Protein AF-A0A7V7FPN8-F1 (afdb_monomer_lite)

Secondary structure (DSSP, 8-state):
-----HHHHHHHHHHHHHHHHTPPTTSPPPEEESSS-EEEHHHHHHHTTT--SBPPHHHHHHHHHHSPTTHHHHS---TT-BHHHHHHHHHHHHHHSPPPP--

Structure (mmCIF, N/CA/C/O backbone):
data_AF-A0A7V7FPN8-F1
#
_entry.id   AF-A0A7V7FPN8-F1
#
loop_
_atom_site.group_PDB
_atom_site.id
_atom_site.type_symbol
_atom_site.label_atom_id
_atom_site.label_alt_id
_atom_site.label_comp_id
_atom_site.label_asym_id
_atom_site.label_entity_id
_atom_site.label_seq_id
_atom_site.pdbx_PDB_ins_code
_atom_site.Cartn_x
_atom_site.Cartn_y
_atom_site.Cartn_z
_atom_site.occupancy
_atom_site.B_iso_or_equiv
_atom_s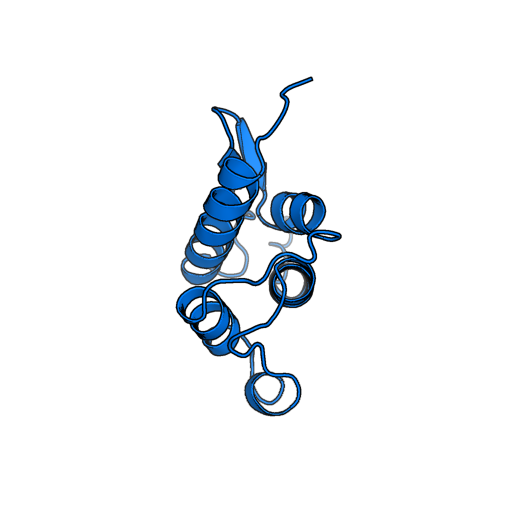ite.auth_seq_id
_atom_site.auth_comp_id
_atom_site.auth_asym_id
_atom_site.auth_atom_id
_atom_site.pdbx_PDB_model_num
ATOM 1 N N . MET A 1 1 ? -18.855 3.146 -14.720 1.00 45.28 1 MET A N 1
ATOM 2 C CA . MET A 1 1 ? -17.570 2.492 -14.406 1.00 45.28 1 MET A CA 1
ATOM 3 C C . MET A 1 1 ? -16.512 3.558 -14.604 1.00 45.28 1 MET A C 1
ATOM 5 O O . MET A 1 1 ? -16.366 3.995 -15.738 1.00 45.28 1 MET A O 1
ATOM 9 N N . SER A 1 2 ? -15.889 4.063 -13.538 1.00 53.88 2 SER A N 1
ATOM 10 C CA . SER A 1 2 ? -14.745 4.967 -13.705 1.00 53.88 2 SER A CA 1
ATOM 11 C C . SER A 1 2 ? -13.583 4.154 -14.253 1.00 53.88 2 SER A C 1
ATOM 13 O O . SER A 1 2 ? -13.233 3.115 -13.698 1.00 53.88 2 SER A O 1
ATOM 15 N N . VAL A 1 3 ? -13.048 4.582 -15.391 1.00 65.38 3 VAL A N 1
ATOM 16 C CA . VAL A 1 3 ? -11.806 4.038 -15.933 1.00 65.38 3 VAL A CA 1
ATOM 17 C C . VAL A 1 3 ? -10.692 4.746 -15.179 1.00 65.38 3 VAL A C 1
ATOM 19 O O . VAL A 1 3 ? -10.529 5.950 -15.339 1.00 65.38 3 VAL A O 1
ATOM 22 N N . HIS A 1 4 ? -9.979 4.025 -14.319 1.00 67.69 4 HIS A N 1
ATOM 23 C CA . HIS A 1 4 ? -8.758 4.544 -13.711 1.00 67.69 4 HIS A CA 1
ATOM 24 C C . HIS A 1 4 ? -7.639 4.448 -14.738 1.00 67.69 4 HIS A C 1
ATOM 26 O O . HIS A 1 4 ? -7.491 3.414 -15.401 1.00 67.69 4 HIS A O 1
ATOM 32 N N . THR A 1 5 ? -6.874 5.521 -14.896 1.00 84.31 5 THR A N 1
ATOM 33 C CA . THR A 1 5 ? -5.652 5.455 -15.686 1.00 84.31 5 THR A CA 1
ATOM 34 C C . THR A 1 5 ? -4.562 4.746 -14.885 1.00 84.31 5 THR A C 1
ATOM 36 O O . THR A 1 5 ? -4.654 4.586 -13.667 1.00 84.31 5 THR A O 1
ATOM 39 N N . LEU A 1 6 ? -3.519 4.288 -15.575 1.00 85.06 6 LEU A N 1
ATOM 40 C CA . LEU A 1 6 ? -2.383 3.659 -14.910 1.00 85.06 6 LEU A CA 1
ATOM 41 C C . LEU A 1 6 ? -1.643 4.651 -13.995 1.00 85.06 6 LEU A C 1
ATOM 43 O O . LEU A 1 6 ? -1.211 4.253 -12.920 1.00 85.06 6 LEU A O 1
ATOM 47 N N . SER A 1 7 ? -1.573 5.933 -14.378 1.00 87.56 7 SER A N 1
ATOM 48 C CA . SER A 1 7 ? -1.018 6.988 -13.523 1.00 87.56 7 SER A CA 1
ATOM 49 C C . SER A 1 7 ? -1.845 7.188 -12.257 1.00 87.56 7 SER A C 1
ATOM 51 O O . SER A 1 7 ? -1.267 7.196 -11.179 1.00 87.56 7 SER A O 1
ATOM 53 N N . ASP A 1 8 ? -3.181 7.209 -12.350 1.00 91.00 8 ASP A N 1
ATOM 54 C CA . ASP A 1 8 ? -4.033 7.369 -11.157 1.00 91.00 8 ASP A CA 1
ATOM 55 C C . ASP A 1 8 ? -3.814 6.220 -10.158 1.00 91.00 8 ASP A C 1
ATOM 57 O O . ASP A 1 8 ? -3.871 6.403 -8.944 1.00 91.00 8 ASP A O 1
ATOM 61 N N . LEU A 1 9 ? -3.563 5.005 -10.660 1.00 92.12 9 LEU A N 1
ATOM 62 C CA . LEU A 1 9 ? -3.266 3.840 -9.825 1.00 92.12 9 LEU A CA 1
ATOM 63 C C . LEU A 1 9 ? -1.869 3.899 -9.196 1.00 92.12 9 LEU A C 1
ATOM 65 O O . LEU A 1 9 ? -1.684 3.387 -8.093 1.00 92.12 9 LEU A O 1
ATOM 69 N N . TRP A 1 10 ? -0.889 4.483 -9.884 1.00 93.50 10 TRP A N 1
ATOM 70 C CA . TRP A 1 10 ? 0.448 4.682 -9.333 1.00 93.50 10 TRP A CA 1
ATOM 71 C C . TRP A 1 10 ? 0.448 5.739 -8.233 1.00 93.50 10 TRP A C 1
ATOM 73 O O . TRP A 1 10 ? 0.959 5.458 -7.148 1.00 93.50 10 TRP A O 1
ATOM 83 N N . ASP A 1 11 ? -0.174 6.889 -8.494 1.00 94.19 11 ASP A N 1
ATOM 84 C CA . ASP A 1 11 ? -0.258 8.011 -7.556 1.00 94.19 11 ASP A CA 1
ATOM 85 C C . ASP A 1 11 ? -1.046 7.600 -6.307 1.00 94.19 11 ASP A C 1
ATOM 87 O O . ASP A 1 11 ? -0.540 7.677 -5.191 1.00 94.19 11 ASP A O 1
ATOM 91 N N . SER A 1 12 ? -2.222 6.990 -6.486 1.00 95.94 12 SER A N 1
ATOM 92 C CA . SER A 1 12 ? -3.026 6.524 -5.347 1.00 95.94 12 SER A CA 1
ATOM 93 C C . SER A 1 12 ? -2.345 5.442 -4.509 1.00 95.94 12 SER A C 1
ATOM 95 O O . SER A 1 12 ? -2.604 5.333 -3.307 1.00 95.94 12 SER A O 1
ATOM 97 N N . PHE A 1 13 ? -1.474 4.618 -5.102 1.00 97.12 13 PHE A N 1
ATOM 98 C CA . PHE A 1 13 ? -0.691 3.661 -4.327 1.00 97.12 13 PHE A CA 1
ATOM 99 C C . PHE A 1 13 ? 0.395 4.353 -3.499 1.00 97.12 13 PHE A C 1
ATOM 101 O O . PHE A 1 13 ? 0.626 3.937 -2.365 1.00 97.12 13 PHE A O 1
ATOM 108 N N . GLN A 1 14 ? 1.020 5.409 -4.023 1.00 96.69 14 GLN A N 1
ATOM 109 C CA . GLN A 1 14 ? 1.942 6.237 -3.249 1.00 96.69 14 GLN A CA 1
ATOM 110 C C . GLN A 1 14 ? 1.218 6.924 -2.084 1.00 96.69 14 GLN A C 1
ATOM 112 O O . GLN A 1 14 ? 1.634 6.757 -0.938 1.00 96.69 14 GLN A O 1
ATOM 117 N N . ASP A 1 15 ? 0.074 7.558 -2.347 1.00 97.25 15 ASP A N 1
ATOM 118 C CA . ASP A 1 15 ? -0.761 8.178 -1.311 1.00 97.25 15 ASP A CA 1
ATOM 119 C C . ASP A 1 15 ? -1.183 7.157 -0.244 1.00 97.25 15 ASP A C 1
ATOM 121 O O . ASP A 1 15 ? -1.261 7.463 0.943 1.00 97.25 15 ASP A O 1
ATOM 125 N N . SER A 1 16 ? -1.422 5.904 -0.646 1.00 97.88 16 SER A N 1
ATOM 126 C CA . SER A 1 16 ? -1.775 4.826 0.285 1.00 97.88 16 SER A CA 1
ATOM 127 C C . SER A 1 16 ? -0.630 4.453 1.229 1.00 97.88 16 SER A C 1
ATOM 129 O O . SER A 1 16 ? -0.885 4.086 2.377 1.00 97.88 16 SER A O 1
ATOM 131 N N . VAL A 1 17 ? 0.623 4.510 0.762 1.00 97.56 17 VAL A N 1
ATOM 132 C CA . VAL A 1 17 ? 1.810 4.266 1.598 1.00 97.56 17 VAL A CA 1
ATOM 133 C C . VAL A 1 17 ? 1.989 5.406 2.597 1.00 97.56 17 VAL A C 1
ATOM 135 O O . VAL A 1 17 ? 2.191 5.141 3.783 1.00 97.56 17 VAL A O 1
ATOM 138 N N . GLU A 1 18 ? 1.841 6.653 2.148 1.00 96.75 18 GLU A N 1
ATOM 139 C CA . GLU A 1 18 ? 1.895 7.825 3.024 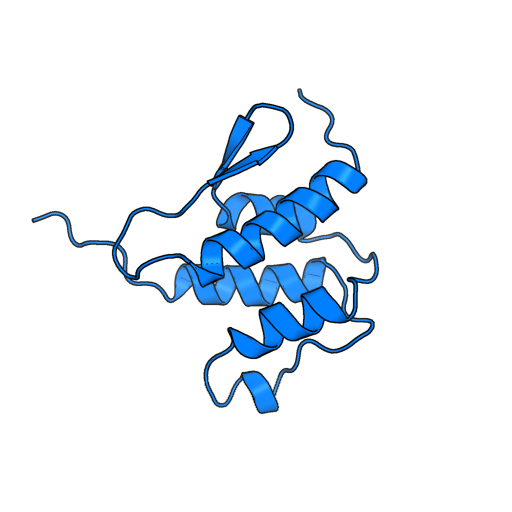1.00 96.75 18 GLU A CA 1
ATOM 140 C C . GLU A 1 18 ? 0.781 7.782 4.079 1.00 96.75 18 GLU A C 1
ATOM 142 O O . GLU A 1 18 ? 1.062 7.878 5.276 1.00 96.75 18 GLU A O 1
ATOM 147 N N . ALA A 1 19 ? -0.464 7.534 3.662 1.00 96.88 19 ALA A N 1
ATOM 148 C CA . ALA A 1 19 ? -1.613 7.438 4.556 1.00 96.88 19 ALA A CA 1
ATOM 149 C C . ALA A 1 19 ? -1.442 6.324 5.597 1.00 96.88 19 ALA A C 1
ATOM 151 O O . ALA A 1 19 ? -1.768 6.529 6.763 1.00 96.88 19 ALA A O 1
ATOM 152 N N . TYR A 1 20 ? -0.887 5.169 5.208 1.00 96.25 20 TYR A N 1
ATOM 153 C CA . TYR A 1 20 ? -0.533 4.117 6.162 1.00 96.25 20 TYR A CA 1
ATOM 154 C C . TYR A 1 20 ? 0.535 4.585 7.159 1.00 96.25 20 TYR A C 1
ATOM 156 O O . TYR A 1 20 ? 0.409 4.315 8.347 1.00 96.25 20 TYR A O 1
ATOM 164 N N . SER A 1 21 ? 1.575 5.296 6.709 1.00 94.62 21 SER A N 1
ATOM 165 C CA . SER A 1 21 ? 2.656 5.757 7.596 1.00 94.62 21 SER A CA 1
ATOM 166 C C . SER A 1 21 ? 2.179 6.716 8.694 1.00 94.62 21 SER A C 1
ATOM 168 O O . SER A 1 21 ? 2.783 6.785 9.763 1.00 94.62 21 SER A O 1
ATOM 170 N N . MET A 1 22 ? 1.087 7.438 8.431 1.00 94.44 22 MET A N 1
ATOM 171 C CA . MET A 1 22 ? 0.455 8.373 9.360 1.00 94.44 22 MET A CA 1
ATOM 172 C C . MET A 1 22 ? -0.712 7.751 10.136 1.00 94.44 22 MET A C 1
ATOM 174 O O . MET A 1 22 ? -1.319 8.427 10.968 1.00 94.44 22 MET A O 1
ATOM 178 N N . TRP A 1 23 ? -1.061 6.494 9.851 1.00 94.12 23 TRP A N 1
ATOM 179 C CA . TRP A 1 23 ? -2.213 5.843 10.452 1.00 94.12 23 TRP A CA 1
ATOM 180 C C . TRP A 1 23 ? -1.921 5.437 11.898 1.00 94.12 23 TRP A C 1
ATOM 182 O O . TRP A 1 23 ? -0.936 4.763 12.191 1.00 94.12 23 TRP A O 1
ATOM 192 N N . GLU A 1 24 ? -2.802 5.850 12.807 1.00 90.12 24 GLU A N 1
ATOM 193 C CA . GLU A 1 24 ? -2.776 5.424 14.201 1.00 90.12 24 GLU A CA 1
ATOM 194 C C . GLU A 1 24 ? -3.469 4.064 14.371 1.00 90.12 24 GLU A C 1
ATOM 196 O O . GLU A 1 24 ? -4.647 3.899 14.026 1.00 90.12 24 GLU A O 1
ATOM 201 N N . ASP A 1 25 ? -2.741 3.098 14.932 1.00 85.25 25 ASP A N 1
ATOM 202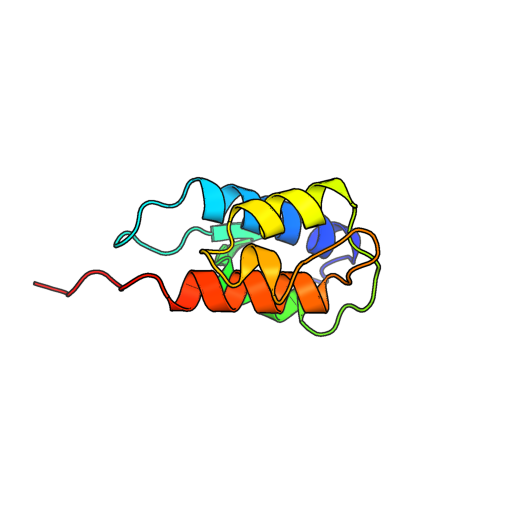 C CA . ASP A 1 25 ? -3.242 1.752 15.211 1.00 85.25 25 ASP A CA 1
ATOM 203 C C . ASP A 1 25 ? -4.554 1.780 16.013 1.00 85.25 25 ASP A C 1
ATOM 205 O O . ASP A 1 25 ? -4.725 2.546 16.962 1.00 85.25 25 ASP A O 1
ATOM 209 N N . GLY A 1 26 ? -5.494 0.905 15.649 1.00 80.56 26 GLY A N 1
ATOM 210 C CA . GLY A 1 26 ? -6.795 0.813 16.317 1.00 80.56 26 GLY A CA 1
ATOM 211 C C . GLY A 1 26 ? -7.802 1.892 15.911 1.00 80.56 26 GLY A C 1
ATOM 212 O O . GLY A 1 26 ? -8.910 1.915 16.444 1.00 80.56 26 GLY A O 1
ATOM 213 N N . THR A 1 27 ? -7.471 2.760 14.952 1.00 88.06 27 THR A N 1
ATOM 214 C CA . THR A 1 27 ? -8.437 3.684 14.338 1.00 88.06 27 THR A CA 1
ATOM 215 C C . THR A 1 27 ? -8.990 3.126 13.019 1.00 88.06 27 THR A C 1
ATOM 217 O O . THR A 1 27 ? -8.622 2.038 12.578 1.00 88.06 27 THR A O 1
ATOM 220 N N . VAL A 1 28 ? -9.943 3.828 12.398 1.00 91.31 28 VAL A N 1
ATOM 221 C CA . VAL A 1 28 ? -10.539 3.409 11.116 1.00 91.31 28 VAL A CA 1
ATOM 222 C C . VAL A 1 28 ? -9.488 3.448 10.005 1.00 91.31 28 VAL A C 1
ATOM 224 O O . VAL A 1 28 ? -8.683 4.372 9.956 1.00 91.31 28 VAL A O 1
ATOM 227 N N . GLU A 1 29 ? -9.529 2.465 9.100 1.00 94.56 29 GLU A N 1
ATOM 228 C CA . GLU A 1 29 ? -8.648 2.405 7.929 1.00 94.56 29 GLU A CA 1
ATOM 229 C C . GLU A 1 29 ? -8.728 3.696 7.095 1.00 94.56 29 GLU A C 1
ATOM 231 O O . GLU A 1 29 ? -9.833 4.085 6.698 1.00 94.56 29 GLU A O 1
ATOM 236 N N . PRO A 1 30 ? -7.589 4.349 6.791 1.00 96.25 30 PRO A N 1
ATOM 237 C CA . PRO A 1 30 ? -7.588 5.553 5.984 1.00 96.25 30 PRO A CA 1
ATOM 238 C C . PRO A 1 30 ? -7.992 5.240 4.540 1.00 96.25 30 PRO A C 1
ATOM 240 O O . PRO A 1 30 ? -7.812 4.131 4.020 1.00 96.25 30 PRO A O 1
ATOM 243 N N . ALA A 1 31 ? -8.529 6.256 3.879 1.00 97.25 31 ALA A N 1
ATOM 244 C CA . ALA A 1 31 ? -8.881 6.225 2.472 1.00 97.25 31 ALA A CA 1
ATOM 245 C C . ALA A 1 31 ? -8.111 7.311 1.719 1.00 97.25 31 ALA A C 1
ATOM 247 O O . ALA A 1 31 ? -7.771 8.346 2.286 1.00 97.25 31 ALA A O 1
ATOM 248 N N . VAL A 1 32 ? -7.854 7.062 0.439 1.00 97.25 32 VAL A N 1
ATOM 249 C CA . VAL A 1 32 ? -7.246 8.026 -0.486 1.00 97.25 32 VAL A CA 1
ATOM 250 C C . VAL A 1 32 ? -8.235 8.370 -1.590 1.00 97.25 32 VAL A C 1
ATOM 252 O O . VAL A 1 32 ? -9.108 7.559 -1.918 1.00 97.25 32 VAL A O 1
ATOM 255 N N . ASP A 1 33 ? -8.116 9.565 -2.161 1.00 94.62 33 ASP A N 1
ATOM 256 C CA . ASP A 1 33 ? -8.931 9.956 -3.306 1.00 94.62 33 ASP A CA 1
ATOM 257 C C . ASP A 1 33 ? -8.390 9.316 -4.586 1.00 94.62 33 ASP A C 1
ATOM 259 O O . ASP A 1 33 ? -7.220 9.459 -4.927 1.00 94.62 33 ASP A O 1
ATOM 263 N N . ILE A 1 34 ? -9.254 8.617 -5.318 1.00 93.62 34 ILE A N 1
ATOM 264 C CA . ILE A 1 34 ? -8.964 8.172 -6.679 1.00 93.62 34 ILE A CA 1
ATOM 265 C C . ILE A 1 34 ? -10.043 8.730 -7.594 1.00 93.62 34 ILE A C 1
ATOM 267 O O . ILE A 1 34 ? -11.135 8.165 -7.705 1.00 93.62 34 ILE A O 1
ATOM 271 N N . ASN A 1 35 ? -9.720 9.820 -8.288 1.00 88.56 35 ASN A N 1
ATOM 272 C CA . ASN A 1 35 ? -10.625 10.499 -9.216 1.00 88.56 35 ASN A CA 1
ATOM 273 C C . ASN A 1 35 ? -11.954 10.920 -8.557 1.00 88.56 35 ASN A C 1
ATOM 275 O O . ASN A 1 35 ? -13.031 10.683 -9.115 1.00 88.56 35 ASN A O 1
ATOM 279 N N . GLY A 1 36 ? -11.894 11.533 -7.371 1.00 89.06 36 GLY A N 1
ATOM 280 C CA . GLY A 1 36 ? -13.070 12.012 -6.638 1.00 89.06 36 GLY A CA 1
ATOM 281 C C . GLY A 1 36 ? -13.807 10.929 -5.848 1.00 89.06 36 GLY A C 1
ATOM 282 O O . GLY A 1 36 ? -14.967 11.125 -5.473 1.00 89.06 36 GLY A O 1
ATOM 283 N N . GLN A 1 37 ? -13.195 9.758 -5.662 1.00 92.88 37 GLN A N 1
ATOM 284 C CA . GLN A 1 37 ? -13.749 8.664 -4.870 1.00 92.88 37 GLN A CA 1
ATOM 285 C C . GLN A 1 37 ? -12.806 8.319 -3.726 1.00 92.88 37 GLN A C 1
ATOM 287 O O . GLN A 1 37 ? -11.669 7.931 -3.971 1.00 92.88 37 GLN A O 1
ATOM 292 N N . GLU A 1 38 ? -13.306 8.357 -2.492 1.00 96.12 38 GLU A N 1
ATOM 293 C CA . GLU A 1 38 ? -12.564 7.862 -1.333 1.00 96.12 38 GLU A CA 1
ATOM 294 C C . GLU A 1 38 ? -12.496 6.327 -1.362 1.00 96.12 38 GLU A C 1
ATOM 296 O O . GLU A 1 38 ? -13.513 5.622 -1.341 1.00 96.12 38 GLU A O 1
ATOM 301 N N . VAL A 1 39 ? -11.277 5.795 -1.442 1.00 96.44 39 VAL A N 1
ATOM 302 C CA . VAL A 1 39 ? -10.993 4.363 -1.546 1.00 96.44 39 VAL A CA 1
ATOM 303 C C . VAL A 1 39 ? -10.090 3.936 -0.384 1.00 96.44 39 VAL A C 1
ATOM 305 O O . VAL A 1 39 ? -8.985 4.458 -0.269 1.00 96.44 39 VAL A O 1
ATOM 308 N N . PRO A 1 40 ? -10.498 2.958 0.449 1.00 97.50 40 PRO A N 1
ATOM 309 C CA . PRO A 1 40 ? -9.643 2.426 1.513 1.00 97.50 40 PRO A CA 1
ATOM 310 C C . PRO A 1 40 ? -8.314 1.885 0.973 1.00 97.50 40 PRO A C 1
ATOM 312 O O . PRO A 1 40 ? -8.294 1.208 -0.064 1.00 97.50 40 PRO A O 1
ATOM 315 N N . ILE A 1 41 ? -7.210 2.126 1.681 1.00 97.50 41 ILE A N 1
ATOM 316 C CA . ILE A 1 41 ? -5.853 1.776 1.218 1.00 97.50 41 ILE A CA 1
ATOM 317 C C . ILE A 1 41 ? -5.663 0.269 0.931 1.00 97.50 41 ILE A C 1
ATOM 319 O O . ILE A 1 41 ? -4.952 -0.128 0.001 1.00 97.50 41 ILE A O 1
ATOM 323 N N . SER A 1 42 ? -6.371 -0.617 1.635 1.00 96.62 42 SER A N 1
ATOM 324 C CA . SER A 1 42 ? -6.387 -2.069 1.394 1.00 96.62 42 SER A CA 1
ATOM 325 C C . SER A 1 42 ? -7.046 -2.444 0.068 1.00 96.62 42 SER A C 1
ATOM 327 O O . SER A 1 42 ? -6.675 -3.451 -0.561 1.00 96.62 42 SER A O 1
ATOM 329 N N . LYS A 1 43 ? -8.018 -1.638 -0.373 1.00 96.75 43 LYS A N 1
AT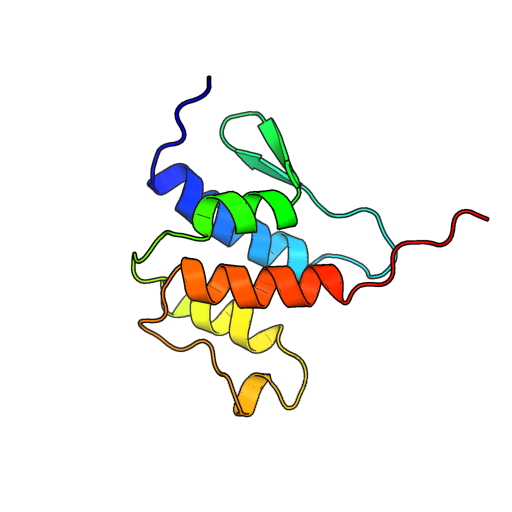OM 330 C CA . LYS A 1 43 ? -8.673 -1.771 -1.672 1.00 96.75 43 LYS A CA 1
ATOM 331 C C . LYS A 1 43 ? -7.759 -1.259 -2.779 1.00 96.75 43 LYS A C 1
ATOM 333 O O . LYS A 1 43 ? -7.652 -1.952 -3.790 1.00 96.75 43 LYS A O 1
ATOM 338 N N . VAL A 1 44 ? -7.027 -0.164 -2.562 1.00 96.94 44 VAL A N 1
ATOM 339 C CA . VAL A 1 44 ? -5.986 0.310 -3.497 1.00 96.94 44 VAL A CA 1
ATOM 340 C C . VAL A 1 44 ? -4.922 -0.762 -3.728 1.00 96.94 44 VAL A C 1
ATOM 342 O O . VAL A 1 44 ? -4.646 -1.112 -4.874 1.00 96.94 44 VAL A O 1
ATOM 345 N N . CYS A 1 45 ? -4.439 -1.419 -2.666 1.00 97.19 45 CYS A N 1
ATOM 346 C CA . CYS A 1 45 ? -3.536 -2.572 -2.790 1.00 97.19 45 CYS A CA 1
ATOM 347 C C . CYS A 1 45 ? -4.109 -3.687 -3.687 1.00 97.19 45 CYS A C 1
ATOM 349 O O . CYS A 1 45 ? -3.367 -4.414 -4.345 1.00 97.19 45 CYS A O 1
ATOM 351 N N . GLY A 1 46 ? -5.433 -3.870 -3.687 1.00 96.06 46 GLY A N 1
ATOM 352 C CA . GLY A 1 46 ? -6.120 -4.814 -4.567 1.00 96.06 46 GLY A CA 1
ATOM 353 C C . GLY A 1 46 ? -6.125 -4.383 -6.035 1.00 96.06 46 GLY A C 1
ATOM 354 O O . GLY A 1 46 ? -5.980 -5.237 -6.907 1.00 96.06 46 GLY A O 1
ATOM 355 N N . LEU A 1 47 ? -6.251 -3.082 -6.306 1.00 94.81 47 LEU A N 1
ATOM 356 C CA . LEU A 1 47 ? -6.237 -2.526 -7.662 1.00 94.81 47 LEU A CA 1
ATOM 357 C C . LEU A 1 47 ? -4.864 -2.693 -8.323 1.00 94.81 47 LEU A C 1
ATOM 359 O O . LEU A 1 47 ? -4.787 -3.098 -9.481 1.00 94.81 47 LEU A O 1
ATOM 363 N N . VAL A 1 48 ? -3.781 -2.482 -7.570 1.00 94.94 48 VAL A N 1
ATOM 364 C CA . VAL A 1 48 ? -2.405 -2.617 -8.080 1.00 94.94 48 VAL A CA 1
ATOM 365 C C . VAL A 1 48 ? -1.825 -4.037 -7.959 1.00 94.94 48 VAL A C 1
ATOM 367 O O . VAL A 1 48 ? -0.674 -4.285 -8.314 1.00 94.94 48 VAL A O 1
ATOM 370 N N . TRP A 1 49 ? -2.613 -5.012 -7.490 1.00 95.25 49 TRP A N 1
ATOM 371 C CA . TRP A 1 49 ? -2.143 -6.360 -7.125 1.00 95.25 49 TRP A CA 1
ATOM 372 C C . TRP A 1 49 ? -1.500 -7.158 -8.273 1.00 95.25 49 TRP A C 1
ATOM 374 O O . TRP A 1 49 ? -0.691 -8.060 -8.033 1.00 95.25 49 TRP A O 1
ATOM 384 N N . HIS A 1 50 ? -1.875 -6.844 -9.515 1.00 92.69 50 HIS A N 1
ATOM 385 C CA . HIS A 1 50 ? -1.367 -7.489 -10.730 1.00 92.69 50 HIS A CA 1
ATOM 386 C C . HIS A 1 50 ? -0.434 -6.594 -11.555 1.00 92.69 50 HIS A C 1
ATOM 388 O O . HIS A 1 50 ? 0.053 -7.045 -12.589 1.00 92.69 50 HIS A O 1
ATOM 394 N N . LEU A 1 51 ? -0.171 -5.355 -11.123 1.00 93.88 51 LEU A N 1
ATOM 395 C CA . LEU A 1 51 ? 0.697 -4.441 -11.862 1.00 93.88 51 LEU A CA 1
ATOM 396 C C . LEU A 1 51 ? 2.157 -4.872 -11.722 1.00 93.88 51 LEU A C 1
ATOM 398 O O . LEU A 1 51 ? 2.728 -4.894 -10.628 1.00 93.88 51 LEU A O 1
ATOM 402 N N . THR A 1 52 ? 2.755 -5.248 -12.849 1.00 94.00 52 THR A N 1
ATOM 403 C CA . THR A 1 52 ? 4.159 -5.666 -12.930 1.00 94.00 52 THR A CA 1
ATOM 404 C C . THR A 1 52 ? 5.102 -4.518 -13.261 1.00 94.00 52 THR A C 1
ATOM 406 O O . THR A 1 52 ? 6.303 -4.750 -13.372 1.00 94.00 52 THR A O 1
ATOM 409 N N . ASP A 1 53 ? 4.579 -3.302 -13.416 1.00 94.12 53 ASP A N 1
ATOM 410 C CA . ASP A 1 53 ? 5.375 -2.092 -13.565 1.00 94.12 53 ASP A CA 1
ATOM 411 C C . ASP A 1 53 ? 6.325 -1.918 -12.382 1.00 94.12 53 ASP A C 1
ATOM 413 O O . ASP A 1 53 ? 6.022 -2.291 -11.241 1.00 94.12 53 ASP A O 1
ATOM 417 N N . ILE A 1 54 ? 7.498 -1.373 -12.687 1.00 95.31 54 ILE A N 1
ATOM 418 C CA . ILE A 1 54 ? 8.550 -1.137 -11.710 1.00 95.31 54 ILE A CA 1
ATOM 419 C C . ILE A 1 54 ? 8.187 0.087 -10.879 1.00 95.31 54 ILE A C 1
ATOM 421 O O . ILE A 1 54 ? 7.865 1.146 -11.409 1.00 95.31 54 ILE A O 1
ATOM 425 N N . MET A 1 55 ? 8.255 -0.081 -9.567 1.00 94.81 55 MET A N 1
ATOM 426 C CA . MET A 1 55 ? 7.998 0.963 -8.595 1.00 94.81 55 MET A CA 1
ATOM 427 C C . MET A 1 55 ? 9.226 1.878 -8.454 1.00 94.81 55 MET A C 1
ATOM 429 O O . MET A 1 55 ? 10.359 1.380 -8.495 1.00 94.81 55 MET A O 1
ATOM 433 N N . PRO A 1 56 ? 9.039 3.193 -8.241 1.00 94.44 56 PRO A N 1
ATOM 434 C CA . PRO A 1 56 ? 10.138 4.103 -7.938 1.00 94.44 56 PRO A CA 1
ATOM 435 C C . PRO A 1 56 ? 10.961 3.633 -6.731 1.00 94.44 56 PRO A C 1
ATOM 437 O O . PRO A 1 56 ? 10.416 3.111 -5.754 1.00 94.44 56 PRO A O 1
ATOM 440 N N . GLY A 1 57 ? 12.280 3.839 -6.776 1.00 94.00 57 GLY A N 1
ATOM 441 C CA . GLY A 1 57 ? 13.188 3.436 -5.696 1.00 94.00 57 GLY A CA 1
ATOM 442 C C . GLY A 1 57 ? 12.860 4.092 -4.350 1.00 94.00 57 GLY A C 1
ATOM 443 O O . GLY A 1 57 ? 12.923 3.421 -3.322 1.00 94.00 57 GLY A O 1
ATOM 444 N N . SER A 1 58 ? 12.424 5.358 -4.359 1.00 93.75 58 SER A N 1
ATOM 445 C CA . SER A 1 58 ? 11.966 6.069 -3.156 1.00 93.75 58 SER A CA 1
ATOM 446 C C . SER A 1 58 ? 10.769 5.378 -2.506 1.00 93.75 58 SER A C 1
ATOM 448 O O . SER A 1 58 ? 10.791 5.099 -1.313 1.00 93.75 58 SER A O 1
ATOM 450 N N . LEU A 1 59 ? 9.774 4.988 -3.304 1.00 95.12 59 LEU A N 1
ATOM 451 C CA . LEU A 1 59 ? 8.585 4.300 -2.805 1.00 95.12 59 LEU A CA 1
ATOM 452 C C . LEU A 1 59 ? 8.908 2.881 -2.302 1.00 95.12 59 LEU A C 1
ATOM 454 O O . LEU A 1 59 ? 8.342 2.422 -1.311 1.00 95.12 59 LEU A O 1
ATOM 458 N N . CYS A 1 60 ? 9.871 2.193 -2.931 1.00 94.88 60 CYS A N 1
ATOM 459 C CA . CYS A 1 60 ? 10.406 0.936 -2.393 1.00 94.88 60 CYS A CA 1
ATOM 460 C C . CYS A 1 60 ? 10.990 1.138 -0.991 1.00 94.88 60 CYS A C 1
ATOM 462 O O . CYS A 1 60 ? 10.695 0.362 -0.083 1.00 94.88 60 CYS A O 1
ATOM 464 N N . GLN A 1 61 ? 11.789 2.190 -0.823 1.00 93.00 61 GLN A N 1
ATOM 465 C CA . GLN A 1 61 ? 12.444 2.527 0.432 1.00 93.00 61 GLN A CA 1
ATOM 466 C C . GLN A 1 61 ? 11.441 2.935 1.527 1.00 93.00 61 GLN A C 1
ATOM 468 O O . GLN A 1 61 ? 11.604 2.538 2.676 1.00 93.00 61 GLN A O 1
ATOM 473 N N . GLU A 1 62 ? 10.379 3.664 1.192 1.00 94.69 62 GLU A N 1
ATOM 474 C CA . GLU A 1 62 ? 9.315 4.005 2.145 1.00 94.69 62 GLU A CA 1
ATOM 475 C C . GLU A 1 62 ? 8.616 2.753 2.683 1.00 94.69 62 GLU A C 1
ATOM 477 O O . GLU A 1 62 ? 8.554 2.552 3.895 1.00 94.69 62 GLU A O 1
ATOM 482 N N . ILE A 1 63 ? 8.182 1.844 1.800 1.00 94.94 63 ILE A N 1
ATOM 483 C CA . ILE A 1 63 ? 7.571 0.570 2.219 1.00 94.94 63 ILE A CA 1
ATOM 484 C C . ILE A 1 63 ? 8.552 -0.247 3.065 1.00 94.94 63 ILE A C 1
ATOM 486 O O . ILE A 1 63 ? 8.159 -0.863 4.053 1.00 94.94 63 ILE A O 1
ATOM 490 N N . GLN A 1 64 ? 9.831 -0.243 2.694 1.00 92.62 64 GLN A N 1
ATOM 491 C CA . GLN A 1 64 ? 10.893 -0.934 3.415 1.00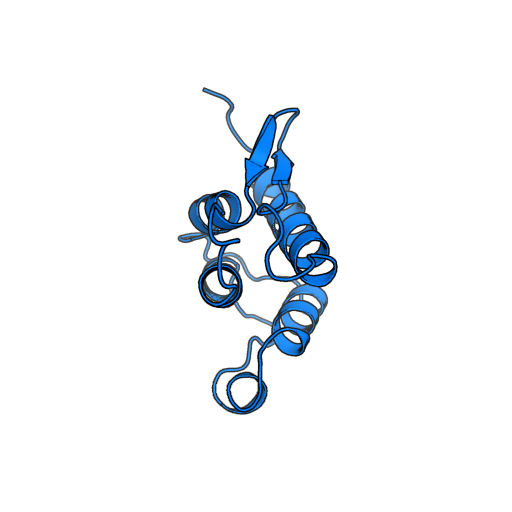 92.62 64 GLN A CA 1
ATOM 492 C C . GLN A 1 64 ? 11.041 -0.447 4.866 1.00 92.62 64 GLN A C 1
ATOM 494 O O . GLN A 1 64 ? 11.285 -1.271 5.749 1.00 92.62 64 GLN A O 1
ATOM 499 N N . TYR A 1 65 ? 10.874 0.853 5.122 1.00 92.06 65 TYR A N 1
ATOM 500 C CA . TYR A 1 65 ? 10.923 1.425 6.472 1.00 92.06 65 TYR A CA 1
ATOM 501 C C . TYR A 1 65 ? 9.696 1.100 7.327 1.00 92.06 65 TYR A C 1
ATOM 503 O O . TYR A 1 65 ? 9.789 1.131 8.551 1.00 92.06 65 TYR A O 1
ATOM 511 N N . LEU A 1 66 ? 8.567 0.763 6.701 1.00 92.88 66 LEU A N 1
ATOM 512 C CA . LEU A 1 66 ? 7.339 0.379 7.401 1.00 92.88 66 LEU A CA 1
ATOM 513 C C . LEU A 1 66 ? 7.327 -1.093 7.832 1.00 92.88 66 LEU A C 1
ATOM 515 O O . LEU A 1 66 ? 6.493 -1.493 8.644 1.00 92.88 66 LEU A O 1
ATOM 519 N N . LEU A 1 67 ? 8.209 -1.927 7.274 1.00 90.81 67 LEU A N 1
ATOM 520 C CA . LEU A 1 67 ? 8.256 -3.343 7.620 1.00 90.81 67 LEU A CA 1
ATOM 521 C C . LEU A 1 67 ? 8.840 -3.537 9.028 1.00 90.81 67 LEU A C 1
ATOM 523 O O . LEU A 1 67 ? 9.907 -2.991 9.323 1.00 90.81 67 LEU A O 1
ATOM 527 N N . PRO A 1 68 ? 8.197 -4.351 9.886 1.00 87.00 68 PRO A N 1
ATOM 528 C CA . PRO A 1 68 ? 8.771 -4.704 11.172 1.00 87.00 68 PRO A CA 1
ATOM 529 C C . PRO A 1 68 ? 10.057 -5.511 10.987 1.00 87.00 68 PRO A C 1
ATOM 531 O O . PRO A 1 68 ? 10.319 -6.109 9.938 1.00 87.00 68 PRO A O 1
ATOM 534 N N . TRP A 1 69 ? 10.872 -5.532 12.038 1.00 80.56 69 TRP A N 1
ATOM 535 C CA . TRP A 1 69 ? 11.982 -6.467 12.106 1.00 80.56 69 TRP A CA 1
ATOM 536 C C . TRP A 1 69 ? 11.444 -7.877 12.424 1.00 80.56 69 TRP A C 1
ATOM 538 O O . TRP A 1 69 ? 10.634 -8.007 13.346 1.00 80.56 69 TRP A O 1
ATOM 548 N N . PRO A 1 70 ? 11.920 -8.935 11.742 1.00 81.19 70 PRO A N 1
ATOM 549 C CA . PRO A 1 70 ? 13.062 -8.947 10.830 1.00 81.19 70 PRO A CA 1
ATOM 550 C C . PRO A 1 70 ? 12.688 -8.914 9.338 1.00 81.19 70 PRO A C 1
ATOM 552 O O . PRO A 1 70 ? 13.552 -9.097 8.480 1.00 81.19 70 PRO A O 1
ATOM 555 N N . GLU A 1 71 ? 11.414 -8.728 8.993 1.00 78.75 71 GLU A N 1
ATOM 556 C CA . GLU A 1 71 ? 10.938 -8.712 7.607 1.00 78.75 71 GLU A CA 1
ATOM 557 C C . GLU A 1 71 ? 11.602 -7.626 6.767 1.00 78.75 71 GLU A C 1
ATOM 559 O O . GLU A 1 71 ? 11.824 -7.844 5.572 1.00 78.75 71 GLU A O 1
ATOM 564 N N . CYS A 1 72 ? 11.952 -6.497 7.387 1.00 78.69 72 CYS A N 1
ATOM 565 C CA . CYS A 1 72 ? 12.712 -5.456 6.721 1.00 78.69 72 CYS A CA 1
ATOM 566 C C . CYS A 1 72 ? 14.075 -5.963 6.186 1.00 78.69 72 CYS A C 1
ATOM 568 O O . CYS A 1 72 ? 14.492 -5.545 5.108 1.00 78.69 72 CYS A O 1
ATOM 570 N N . ASP A 1 73 ? 14.712 -6.937 6.838 1.00 73.38 73 ASP A N 1
ATOM 571 C CA . ASP A 1 73 ? 16.002 -7.497 6.408 1.00 73.38 73 ASP A CA 1
ATOM 572 C C . ASP A 1 73 ? 15.853 -8.767 5.548 1.00 73.38 73 ASP A C 1
ATOM 574 O O . ASP A 1 73 ? 16.616 -8.981 4.604 1.00 73.38 73 ASP A O 1
ATOM 578 N N . PHE A 1 74 ? 14.875 -9.632 5.849 1.00 66.56 74 PHE A N 1
ATOM 579 C CA . PHE A 1 74 ? 14.755 -10.945 5.193 1.00 66.56 74 PHE A CA 1
ATOM 580 C C . PHE A 1 74 ? 13.910 -10.958 3.922 1.00 66.56 74 PHE A C 1
ATOM 582 O O . PHE A 1 74 ? 14.065 -11.860 3.095 1.00 66.56 74 PHE A O 1
ATOM 589 N N . ASN A 1 75 ? 12.999 -10.002 3.748 1.00 77.69 75 ASN A N 1
ATOM 590 C CA . ASN A 1 75 ? 12.193 -9.909 2.535 1.00 77.69 75 ASN A CA 1
ATOM 591 C C . ASN A 1 75 ? 12.071 -8.456 2.067 1.00 77.69 75 ASN A C 1
ATOM 593 O O . ASN A 1 75 ? 10.970 -7.895 2.077 1.00 77.69 75 ASN A O 1
ATOM 597 N N . PRO A 1 76 ? 13.197 -7.846 1.656 1.00 78.06 76 PRO A N 1
ATOM 598 C CA . PRO A 1 76 ? 13.227 -6.431 1.367 1.00 78.06 76 PRO A CA 1
ATOM 599 C C . PRO A 1 76 ? 12.438 -6.076 0.105 1.00 78.06 76 PRO A C 1
ATOM 601 O O . PRO A 1 76 ? 12.394 -6.825 -0.887 1.00 78.06 76 PRO A O 1
ATOM 604 N N . VAL A 1 77 ? 11.852 -4.885 0.127 1.00 85.12 77 VAL A N 1
ATOM 605 C CA . VAL A 1 77 ? 11.337 -4.193 -1.053 1.00 85.12 77 VAL A CA 1
ATOM 606 C C . VAL A 1 77 ? 12.441 -3.247 -1.525 1.00 85.12 77 VAL A C 1
ATOM 608 O O . VAL A 1 77 ? 12.728 -2.241 -0.892 1.00 85.12 77 VAL A O 1
ATOM 611 N N . TYR A 1 78 ? 13.100 -3.604 -2.626 1.00 87.88 78 TYR A N 1
ATOM 612 C CA . TYR A 1 78 ? 14.280 -2.913 -3.159 1.00 87.88 78 TYR A CA 1
ATOM 613 C C . TYR A 1 78 ? 13.988 -2.241 -4.506 1.00 87.88 78 TYR A C 1
ATOM 615 O O . TYR A 1 78 ? 12.989 -2.565 -5.153 1.00 87.88 78 TYR A O 1
ATOM 623 N N . GLU A 1 79 ? 14.879 -1.349 -4.945 1.00 86.69 79 GLU A N 1
ATOM 624 C CA . GLU A 1 79 ? 14.812 -0.682 -6.252 1.00 86.69 79 GLU A CA 1
ATOM 625 C C . GLU A 1 79 ? 14.651 -1.696 -7.397 1.00 86.69 79 GLU A C 1
ATOM 627 O O . GLU A 1 79 ? 15.409 -2.658 -7.506 1.00 86.69 79 GLU A O 1
ATOM 632 N N . GLY A 1 80 ? 13.641 -1.511 -8.250 1.00 86.00 80 GLY A N 1
ATOM 633 C CA . GLY A 1 80 ? 13.277 -2.514 -9.257 1.00 86.00 80 GLY A CA 1
ATOM 634 C C . GLY A 1 80 ? 12.189 -3.498 -8.805 1.00 86.00 80 GLY A C 1
ATOM 635 O O . GLY A 1 80 ? 11.826 -4.399 -9.560 1.00 86.00 80 GLY A O 1
ATOM 636 N N . SER A 1 81 ? 11.645 -3.359 -7.590 1.00 92.44 81 SER A N 1
ATOM 637 C CA . SER A 1 81 ? 10.448 -4.098 -7.166 1.00 92.44 81 SER A CA 1
ATOM 638 C C . SER A 1 81 ? 9.210 -3.612 -7.918 1.00 92.44 81 SER A C 1
ATOM 640 O O . SER A 1 81 ? 9.115 -2.449 -8.294 1.00 92.44 81 SER A O 1
ATOM 642 N N . THR A 1 82 ? 8.234 -4.496 -8.124 1.00 95.94 82 THR A N 1
ATOM 643 C CA . THR A 1 82 ? 6.987 -4.138 -8.810 1.00 95.94 82 THR A CA 1
ATOM 644 C C . THR A 1 82 ? 5.939 -3.573 -7.855 1.00 95.94 82 THR A C 1
ATOM 646 O O . THR A 1 82 ? 5.945 -3.900 -6.661 1.00 95.94 82 THR A O 1
ATOM 649 N N . TYR A 1 83 ? 4.974 -2.819 -8.390 1.00 96.12 83 TYR A N 1
ATOM 650 C CA . TYR A 1 83 ? 3.782 -2.391 -7.643 1.00 96.12 83 TYR A CA 1
ATOM 651 C C . TYR A 1 83 ? 3.056 -3.580 -6.995 1.00 96.12 83 TYR A C 1
ATOM 653 O O . TYR A 1 83 ? 2.723 -3.537 -5.811 1.00 96.12 83 TYR A O 1
ATOM 661 N N . ALA A 1 84 ? 2.910 -4.702 -7.710 1.00 96.06 84 ALA A N 1
ATOM 662 C CA . ALA A 1 84 ? 2.334 -5.928 -7.156 1.00 96.06 84 ALA A CA 1
ATOM 663 C C . ALA A 1 84 ? 3.089 -6.454 -5.922 1.00 96.06 84 ALA A C 1
ATOM 665 O O . ALA A 1 84 ? 2.466 -6.989 -5.001 1.00 96.06 84 ALA A O 1
ATOM 666 N N . LYS A 1 85 ? 4.426 -6.335 -5.880 1.00 95.06 85 LYS A N 1
ATOM 667 C CA . LYS A 1 85 ? 5.212 -6.717 -4.698 1.00 95.06 85 LYS A CA 1
ATOM 668 C C . LYS A 1 85 ? 4.947 -5.741 -3.552 1.00 95.06 85 LYS A C 1
ATOM 670 O O . LYS A 1 85 ? 4.568 -6.203 -2.478 1.00 95.06 85 LYS A O 1
ATOM 675 N N . GLY A 1 86 ? 5.059 -4.432 -3.787 1.00 95.75 86 GLY A N 1
ATOM 676 C CA . GLY A 1 86 ? 4.774 -3.400 -2.780 1.00 95.75 86 GLY A CA 1
ATOM 677 C C . GLY A 1 86 ? 3.381 -3.554 -2.158 1.00 95.75 86 GLY A C 1
ATOM 678 O O . GLY A 1 86 ? 3.243 -3.625 -0.939 1.00 95.75 86 GLY A O 1
ATOM 679 N N . ALA A 1 87 ? 2.359 -3.757 -2.990 1.00 96.75 87 ALA A N 1
ATOM 680 C CA . ALA A 1 87 ? 0.975 -3.946 -2.561 1.00 96.75 87 ALA A CA 1
ATOM 681 C C . ALA A 1 87 ? 0.772 -5.160 -1.645 1.00 96.75 87 ALA A C 1
ATOM 683 O O . ALA A 1 87 ? -0.053 -5.132 -0.733 1.00 96.75 87 ALA A O 1
ATOM 684 N N . ARG A 1 88 ? 1.531 -6.243 -1.855 1.00 95.12 88 ARG A N 1
ATOM 685 C CA . ARG A 1 88 ? 1.491 -7.422 -0.974 1.00 95.12 88 ARG A CA 1
ATOM 686 C C . ARG A 1 88 ? 2.076 -7.121 0.398 1.00 95.12 88 ARG A C 1
ATOM 688 O O . ARG A 1 88 ? 1.544 -7.634 1.379 1.00 95.12 88 ARG A O 1
ATOM 695 N N . HIS A 1 89 ? 3.145 -6.330 0.464 1.00 95.25 89 HIS A N 1
ATOM 696 C CA . HIS A 1 89 ? 3.740 -5.907 1.730 1.00 95.25 89 HIS A CA 1
ATOM 697 C C . HIS A 1 89 ? 2.796 -4.966 2.479 1.00 95.25 89 HIS A C 1
ATOM 699 O O . HIS A 1 89 ? 2.402 -5.289 3.598 1.00 95.25 89 HIS A O 1
ATOM 705 N N . LEU A 1 90 ? 2.323 -3.899 1.830 1.00 95.62 90 LEU A N 1
ATOM 706 C CA . LEU A 1 90 ? 1.409 -2.940 2.453 1.00 95.62 90 LEU A CA 1
ATOM 707 C C . LEU A 1 90 ? 0.104 -3.608 2.923 1.00 95.62 90 LEU A C 1
ATOM 709 O O . LEU A 1 90 ? -0.321 -3.427 4.058 1.00 95.62 90 LEU A O 1
ATOM 713 N N . LYS A 1 91 ? -0.490 -4.497 2.115 1.00 95.19 91 LYS A N 1
ATOM 714 C CA . LYS A 1 91 ? -1.706 -5.232 2.509 1.00 95.19 91 LYS A CA 1
ATOM 715 C C . LYS A 1 91 ? -1.502 -6.169 3.700 1.00 95.19 91 LYS A C 1
ATOM 717 O O . LYS A 1 91 ? -2.466 -6.470 4.400 1.00 95.19 91 LYS A O 1
ATOM 722 N N . ARG A 1 92 ? -0.291 -6.691 3.910 1.00 93.19 92 ARG A N 1
ATOM 723 C CA . ARG A 1 92 ? 0.026 -7.494 5.102 1.00 93.19 92 ARG A CA 1
ATOM 724 C C . ARG A 1 92 ? 0.116 -6.614 6.340 1.00 93.19 92 ARG A C 1
ATOM 726 O O . ARG A 1 92 ? -0.452 -6.998 7.352 1.00 93.19 92 ARG A O 1
ATOM 733 N N . LEU A 1 93 ? 0.763 -5.457 6.219 1.00 93.00 93 LEU A N 1
ATOM 734 C CA . LEU A 1 93 ? 0.863 -4.460 7.282 1.00 93.00 93 LEU A CA 1
ATOM 735 C C . LEU A 1 93 ? -0.526 -3.986 7.735 1.00 93.00 93 LEU A C 1
ATOM 737 O O . LEU A 1 93 ? -0.872 -4.148 8.897 1.00 93.00 93 LEU A O 1
ATOM 741 N N . ILE A 1 94 ? -1.385 -3.576 6.793 1.00 93.44 94 ILE A N 1
ATOM 742 C CA . ILE A 1 94 ? -2.777 -3.173 7.077 1.00 93.44 94 ILE A CA 1
ATOM 743 C C . ILE A 1 94 ? -3.547 -4.260 7.841 1.00 93.44 94 ILE A C 1
ATOM 745 O O . ILE A 1 94 ? -4.278 -3.973 8.779 1.00 93.44 94 ILE A O 1
ATOM 749 N N . LYS A 1 95 ? -3.381 -5.531 7.459 1.00 90.94 95 LYS A N 1
ATOM 750 C CA . LYS A 1 95 ? -4.058 -6.657 8.123 1.00 90.94 95 LYS A CA 1
ATOM 751 C C . LYS A 1 95 ? -3.522 -6.976 9.517 1.00 90.94 95 LYS A C 1
ATOM 753 O O . LYS A 1 95 ? -4.182 -7.722 10.236 1.00 90.94 95 LYS A O 1
ATOM 758 N N . ALA A 1 96 ? -2.320 -6.517 9.848 1.00 88.69 96 ALA A N 1
ATOM 759 C CA . ALA A 1 96 ? -1.712 -6.745 11.149 1.00 88.69 96 ALA A CA 1
ATOM 760 C C . ALA A 1 96 ? -2.211 -5.745 12.204 1.00 88.69 96 ALA A C 1
ATOM 762 O O . ALA A 1 96 ? -2.081 -6.033 13.392 1.00 88.69 96 ALA A O 1
ATOM 763 N N . ILE A 1 97 ? -2.806 -4.621 11.785 1.00 84.88 97 ILE A N 1
ATOM 764 C CA . ILE A 1 97 ? -3.379 -3.632 12.698 1.00 84.88 97 ILE A CA 1
ATOM 765 C C . ILE A 1 97 ? -4.663 -4.211 13.314 1.00 84.88 97 ILE A C 1
ATOM 767 O O . ILE A 1 97 ? -5.593 -4.568 12.581 1.00 84.88 97 ILE A O 1
ATOM 771 N N . PRO A 1 98 ? -4.739 -4.337 14.651 1.00 72.31 98 PRO A N 1
ATOM 772 C CA . PRO A 1 98 ? -5.955 -4.776 15.315 1.00 72.31 98 PRO A CA 1
ATOM 773 C C . PRO A 1 98 ? -7.053 -3.722 15.122 1.0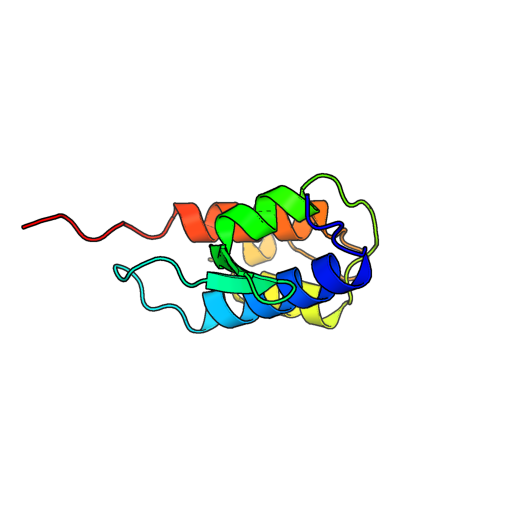0 72.31 98 PRO A C 1
ATOM 775 O O . PRO A 1 98 ? -6.851 -2.541 15.393 1.00 72.31 98 PRO A O 1
ATOM 778 N N . LEU A 1 99 ? -8.224 -4.149 14.643 1.00 65.69 99 LEU A N 1
ATOM 779 C CA . LEU A 1 99 ? -9.394 -3.275 14.545 1.00 65.69 99 LEU A CA 1
ATOM 780 C C . LEU A 1 99 ? -9.894 -2.914 15.954 1.00 65.69 99 LEU A C 1
ATOM 782 O O . LEU A 1 99 ? -9.815 -3.763 16.846 1.00 65.69 99 LEU A O 1
ATOM 786 N N . PRO A 1 100 ? -10.442 -1.702 16.163 1.00 61.34 100 PRO A N 1
ATOM 787 C CA . PRO A 1 100 ? -11.021 -1.335 17.448 1.00 61.34 100 PRO A CA 1
ATOM 788 C C . PRO A 1 100 ? -12.137 -2.314 17.820 1.00 61.34 100 PRO A C 1
ATOM 790 O O . PRO A 1 100 ? -13.084 -2.518 17.056 1.00 61.34 100 PRO A O 1
ATOM 793 N N . GLU A 1 101 ? -12.026 -2.932 18.997 1.00 58.06 101 GLU A N 1
ATOM 794 C CA . GLU A 1 101 ? -13.104 -3.739 19.560 1.00 58.06 101 GLU A CA 1
ATOM 795 C C . GLU A 1 101 ? -14.306 -2.820 19.813 1.00 58.06 101 GLU A C 1
ATOM 797 O O . GLU A 1 101 ? -14.204 -1.813 20.517 1.00 58.06 101 GLU A O 1
ATOM 802 N N . HIS A 1 102 ? -15.450 -3.134 19.203 1.00 55.69 102 HIS A N 1
ATOM 803 C CA . HIS A 1 102 ? -16.700 -2.446 19.503 1.00 55.69 102 HIS A CA 1
ATOM 804 C C . HIS A 1 102 ? -17.077 -2.733 20.967 1.00 55.69 102 HIS A C 1
ATOM 806 O O . HIS A 1 102 ? -17.516 -3.841 21.277 1.00 55.69 102 HIS A O 1
ATOM 812 N N . HIS A 1 103 ? -16.862 -1.751 21.846 1.00 42.03 103 HIS A N 1
ATOM 813 C CA . HIS A 1 103 ? -17.309 -1.757 23.242 1.00 42.03 103 HIS A CA 1
ATOM 814 C C . HIS A 1 103 ? -18.816 -1.511 23.369 1.00 42.03 103 HIS A C 1
ATOM 816 O O . HIS A 1 103 ? -19.348 -0.663 22.614 1.00 42.03 103 HIS A O 1
#

Radius of gyration: 13.59 Å; chains: 1; bounding box: 34×23×39 Å

Foldseek 3Di:
DDDQDPVLLLVLLLVLLVQLVPDDFQDDAAFDDRPNDTHGSLVSLVVQQPFFDFHAQVSQVSLLVLDDPPCSPPPGSGGRGTSNSSSVSSNVSVVVRDHHDDD

pLDDT: mean 88.69, std 11.72, range [42.03, 97.88]

Sequence (103 aa):
MSVHTLSDLWDSFQDSVEAYSMWEDGTVEPAVDINGQEVPISKVCGLVWHLTDIMPGSLCQEIQYLLPWPECDFNPVYEGSTYAKGARHLKRLIKAIPLPEHH